Protein AF-A0A2N3FVK5-F1 (afdb_monomer_lite)

Foldseek 3Di:
DLQFADADDQDFDQLVVVLVVLVVVCVVVVQSVLVNVQSVLCVVLVVSQQKGWDDDQSKIWIDGPPDDHPRAWIKIKATCSHPPHDDHQKIKIWIRGSVRDIDMDIDGSVCSRVVVQVCCCVPVVDHRD

Radius of gyration: 13.54 Å; chains: 1; bounding box: 36×28×33 Å

Secondary structure (DSSP, 8-state):
----SB-S------HHHHHHHHHHHHHH-GGGHHHHHHHHHHHHTT-TTTEEEEEETTEEEEEESSP-SSSB-EEEEE-TTSSS---TTEEEEEEE-TTS-EEEEEEEGGGHHHHHHHHHHHHH-----

Structure (mmCIF, N/CA/C/O backbone):
data_AF-A0A2N3FVK5-F1
#
_entry.id   AF-A0A2N3FVK5-F1
#
loop_
_atom_site.group_PDB
_atom_site.id
_atom_site.type_symbol
_atom_site.label_atom_id
_atom_site.label_alt_id
_atom_site.label_comp_id
_atom_site.label_asym_id
_atom_site.label_entity_id
_atom_site.label_seq_id
_atom_site.pdbx_PDB_ins_code
_atom_site.Cartn_x
_atom_site.Cartn_y
_atom_site.Cartn_z
_atom_site.occupancy
_atom_site.B_iso_or_equiv
_atom_site.auth_seq_id
_atom_site.auth_comp_id
_atom_site.auth_asym_id
_atom_site.auth_atom_id
_atom_site.pdbx_PDB_model_num
ATOM 1 N N . MET A 1 1 ? -23.195 13.805 -4.945 1.00 44.06 1 MET A N 1
ATOM 2 C CA . MET A 1 1 ? -23.208 13.254 -3.574 1.00 44.06 1 MET A CA 1
ATOM 3 C C . MET A 1 1 ? -21.800 12.748 -3.326 1.00 44.06 1 MET A C 1
ATOM 5 O O . MET A 1 1 ? -21.370 11.864 -4.053 1.00 44.06 1 MET A O 1
ATOM 9 N N . ASN A 1 2 ? -21.028 13.418 -2.472 1.00 50.75 2 ASN A N 1
ATOM 10 C CA . ASN A 1 2 ? -19.630 13.056 -2.242 1.00 50.75 2 ASN A CA 1
ATOM 11 C C . ASN A 1 2 ? -19.644 11.861 -1.285 1.00 50.75 2 ASN A C 1
ATOM 13 O O . ASN A 1 2 ? -19.846 12.038 -0.087 1.00 50.75 2 ASN A O 1
ATOM 17 N N . LEU A 1 3 ? -19.590 10.645 -1.826 1.00 59.31 3 LEU A N 1
ATOM 18 C CA . LEU A 1 3 ? -19.533 9.442 -1.006 1.00 59.31 3 LEU A CA 1
ATOM 19 C C . LEU A 1 3 ? -18.096 9.349 -0.480 1.00 59.31 3 LEU A C 1
ATOM 21 O O . LEU A 1 3 ? -17.201 8.916 -1.199 1.00 59.31 3 LEU A O 1
ATOM 25 N N . GLY A 1 4 ? -17.860 9.882 0.721 1.00 83.31 4 GLY A N 1
ATOM 26 C CA . GLY A 1 4 ? -16.572 9.762 1.405 1.00 83.31 4 GLY A CA 1
ATOM 27 C C . GLY A 1 4 ? -16.206 8.293 1.626 1.00 83.31 4 GLY A C 1
ATOM 28 O O . GLY A 1 4 ? -17.088 7.448 1.772 1.00 83.31 4 GLY A O 1
ATOM 29 N N . GLY A 1 5 ? -14.909 7.992 1.663 1.00 87.50 5 GLY A N 1
ATOM 30 C CA . GLY A 1 5 ? -14.398 6.630 1.825 1.00 87.50 5 GLY A CA 1
ATOM 31 C C . GLY A 1 5 ? -14.551 5.746 0.581 1.00 87.50 5 GLY A C 1
ATOM 32 O O . GLY A 1 5 ? -15.172 6.106 -0.423 1.00 87.50 5 GLY A O 1
ATOM 33 N N . TRP A 1 6 ? -13.953 4.562 0.642 1.00 92.56 6 TRP A N 1
ATOM 34 C CA . TRP A 1 6 ? -14.029 3.550 -0.406 1.00 92.56 6 TRP A CA 1
ATOM 35 C C . TRP A 1 6 ? -15.347 2.786 -0.333 1.00 92.56 6 TRP A C 1
ATOM 37 O O . TRP A 1 6 ? -15.706 2.287 0.724 1.00 92.56 6 TRP A O 1
ATOM 47 N N . GLN A 1 7 ? -16.064 2.688 -1.453 1.00 92.62 7 GLN A N 1
ATOM 48 C CA . GLN A 1 7 ? -17.437 2.157 -1.485 1.00 92.62 7 GLN A CA 1
ATOM 49 C C . GLN A 1 7 ? -17.522 0.659 -1.794 1.00 92.62 7 GLN A C 1
ATOM 51 O O . GLN A 1 7 ? -18.607 0.085 -1.746 1.00 92.62 7 GLN A O 1
ATOM 56 N N . TYR A 1 8 ? -16.405 0.026 -2.149 1.00 91.50 8 TYR A N 1
ATOM 57 C CA . TYR A 1 8 ? -16.397 -1.365 -2.589 1.00 91.50 8 TYR A CA 1
ATOM 58 C C . TYR A 1 8 ? -15.829 -2.266 -1.494 1.00 91.50 8 TYR A C 1
ATOM 60 O O . TYR A 1 8 ? -14.865 -1.875 -0.835 1.00 91.50 8 TYR A O 1
ATOM 68 N N . PRO A 1 9 ? -16.370 -3.477 -1.297 1.00 92.19 9 PRO A N 1
ATOM 69 C CA . PRO A 1 9 ? -15.792 -4.426 -0.358 1.00 92.19 9 PRO A CA 1
ATOM 70 C C . PRO A 1 9 ? -14.316 -4.690 -0.673 1.00 92.19 9 PRO A C 1
ATOM 72 O O . PRO A 1 9 ? -13.943 -4.873 -1.835 1.00 92.19 9 PRO A O 1
ATOM 75 N N . ILE A 1 10 ? -13.480 -4.732 0.363 1.00 91.31 10 ILE A N 1
ATOM 76 C CA . ILE A 1 10 ? -12.099 -5.201 0.245 1.00 91.31 10 ILE A CA 1
ATOM 77 C C . ILE A 1 10 ? -12.074 -6.657 0.687 1.00 91.31 10 ILE A C 1
ATOM 79 O O . ILE A 1 10 ? -12.167 -6.969 1.871 1.00 91.31 10 ILE A O 1
ATOM 83 N N . VAL A 1 11 ? -11.943 -7.556 -0.285 1.00 86.25 11 VAL A N 1
ATOM 84 C CA . VAL A 1 11 ? -11.685 -8.970 -0.011 1.00 86.25 11 VAL A CA 1
ATOM 85 C C . VAL A 1 11 ? -10.199 -9.105 0.300 1.00 86.25 11 VAL A C 1
ATOM 87 O O . VAL A 1 11 ? -9.368 -8.801 -0.557 1.00 86.25 11 VAL A O 1
ATOM 90 N N . LYS A 1 12 ? -9.861 -9.526 1.528 1.00 81.44 12 LYS A N 1
ATOM 91 C CA . LYS A 1 12 ? -8.466 -9.771 1.922 1.00 81.44 12 LYS A CA 1
ATOM 92 C C . LYS A 1 12 ? -7.849 -10.782 0.950 1.00 81.44 12 LYS A C 1
ATOM 94 O O . LYS A 1 12 ? -8.375 -11.880 0.783 1.00 81.44 12 LYS A O 1
ATOM 99 N N . ARG A 1 13 ? -6.733 -10.396 0.334 1.00 91.00 13 ARG A N 1
ATOM 100 C CA . ARG A 1 13 ? -5.844 -11.283 -0.421 1.00 91.00 13 ARG A CA 1
ATOM 101 C C . ARG A 1 13 ? -4.579 -11.531 0.387 1.00 91.00 13 ARG A C 1
ATOM 103 O O . ARG A 1 13 ? -4.169 -10.667 1.164 1.00 91.00 13 AR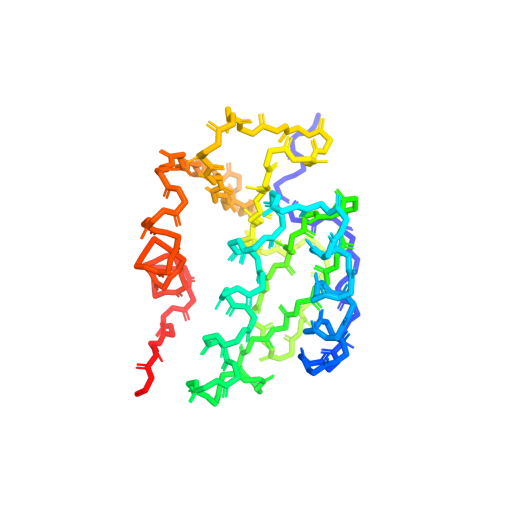G A O 1
ATOM 110 N N . GLU A 1 14 ? -3.956 -12.685 0.181 1.00 95.19 14 GLU A N 1
ATOM 111 C CA . GLU A 1 14 ? -2.628 -12.934 0.730 1.00 95.19 14 GLU A CA 1
ATOM 112 C C . GLU A 1 14 ? -1.616 -11.991 0.073 1.00 95.19 14 GLU A C 1
ATOM 114 O O . GLU A 1 14 ? -1.616 -11.779 -1.144 1.00 95.19 14 GLU A O 1
ATOM 119 N N . TRP A 1 15 ? -0.748 -11.394 0.889 1.00 97.31 15 TRP A N 1
ATOM 120 C CA . TRP A 1 15 ? 0.227 -10.412 0.412 1.00 97.31 15 TRP A CA 1
ATOM 121 C C . TRP A 1 15 ? 1.241 -11.022 -0.561 1.00 97.31 15 TRP A C 1
ATOM 123 O O . TRP A 1 15 ? 1.720 -10.330 -1.455 1.00 97.31 15 TRP A O 1
ATOM 133 N N . THR A 1 16 ? 1.540 -12.316 -0.427 1.00 97.38 16 THR A N 1
ATOM 134 C CA . THR A 1 16 ? 2.402 -13.055 -1.360 1.00 97.38 16 THR A CA 1
ATOM 135 C C . THR A 1 16 ? 1.771 -13.189 -2.741 1.00 97.38 16 THR A C 1
ATOM 137 O O . THR A 1 16 ? 2.460 -12.991 -3.734 1.00 97.38 16 THR A O 1
ATOM 140 N N . ASP A 1 17 ? 0.458 -13.412 -2.820 1.00 96.94 17 ASP A N 1
ATOM 141 C CA . ASP A 1 17 ? -0.243 -13.510 -4.106 1.00 96.94 17 ASP A CA 1
ATOM 142 C C . ASP A 1 17 ? -0.241 -12.159 -4.832 1.00 96.94 17 ASP A C 1
ATOM 144 O O . ASP A 1 17 ? -0.059 -12.091 -6.047 1.00 96.94 17 ASP A O 1
ATOM 148 N N . LEU A 1 18 ? -0.422 -11.066 -4.079 1.00 96.12 18 LEU A N 1
ATOM 149 C CA . LEU A 1 18 ? -0.277 -9.708 -4.609 1.00 96.12 18 LEU A CA 1
ATOM 150 C C . LEU A 1 18 ? 1.153 -9.453 -5.092 1.00 96.12 18 LEU A C 1
ATOM 152 O O . LEU A 1 18 ? 1.347 -8.856 -6.149 1.00 96.12 18 LEU A O 1
ATOM 156 N N . LEU A 1 19 ? 2.155 -9.903 -4.333 1.00 97.88 19 LEU A N 1
ATOM 157 C CA . LEU A 1 19 ? 3.555 -9.727 -4.700 1.00 97.88 19 LEU A CA 1
ATOM 158 C C . LEU A 1 19 ? 3.879 -10.414 -6.026 1.00 97.88 19 LEU A C 1
ATOM 160 O O . LEU A 1 19 ? 4.497 -9.795 -6.890 1.00 97.88 19 LEU A O 1
ATOM 164 N N . ASP A 1 20 ? 3.447 -11.661 -6.190 1.00 97.50 20 ASP A N 1
ATOM 165 C CA . ASP A 1 20 ? 3.702 -12.441 -7.400 1.00 97.50 20 ASP A CA 1
ATOM 166 C C . ASP A 1 20 ? 3.011 -11.819 -8.623 1.00 97.50 20 ASP A C 1
ATOM 168 O O . ASP A 1 20 ? 3.640 -11.656 -9.673 1.00 97.50 20 ASP A O 1
ATOM 172 N N . GLU A 1 21 ? 1.756 -11.376 -8.475 1.00 95.44 21 GLU A N 1
ATOM 173 C CA . GLU A 1 21 ? 1.012 -10.670 -9.527 1.00 95.44 21 GLU A CA 1
ATOM 174 C C . GLU A 1 21 ? 1.730 -9.386 -9.970 1.00 95.44 21 GLU A C 1
ATOM 176 O O . GLU A 1 21 ? 1.985 -9.189 -11.162 1.00 95.44 21 GLU A O 1
ATOM 181 N N . TYR A 1 22 ? 2.100 -8.517 -9.022 1.00 96.69 22 TYR A N 1
ATOM 182 C CA . TYR A 1 22 ? 2.746 -7.246 -9.351 1.00 96.69 22 TYR A CA 1
ATOM 183 C C . TYR A 1 22 ? 4.174 -7.419 -9.859 1.00 96.69 22 TYR A C 1
ATOM 185 O O . TYR A 1 22 ? 4.586 -6.656 -10.733 1.00 96.69 22 TYR A O 1
ATOM 193 N N . ARG A 1 23 ? 4.932 -8.404 -9.361 1.00 97.38 23 ARG A N 1
ATOM 194 C CA . ARG A 1 23 ? 6.267 -8.712 -9.892 1.00 97.38 23 ARG A CA 1
ATOM 195 C C . ARG A 1 23 ? 6.183 -9.166 -11.341 1.00 97.38 23 ARG A C 1
ATOM 197 O O . ARG A 1 23 ? 6.883 -8.602 -12.175 1.00 97.38 23 ARG A O 1
ATOM 204 N N . SER A 1 24 ? 5.288 -10.108 -11.645 1.00 96.50 24 SER A N 1
ATOM 205 C CA . SER A 1 24 ? 5.085 -10.581 -13.017 1.00 96.50 24 SER A CA 1
ATOM 206 C C . SER A 1 24 ? 4.648 -9.444 -13.947 1.00 96.50 24 SER A C 1
ATOM 208 O O . SER A 1 24 ? 5.186 -9.282 -15.041 1.00 96.50 24 SER A O 1
ATOM 210 N N . ALA A 1 25 ? 3.727 -8.586 -13.500 1.00 95.12 25 ALA A N 1
ATOM 211 C CA . ALA A 1 25 ? 3.308 -7.428 -14.283 1.00 95.12 25 ALA A CA 1
ATOM 212 C C . ALA A 1 25 ? 4.445 -6.405 -14.484 1.00 95.12 25 ALA A C 1
ATOM 214 O O . ALA A 1 25 ? 4.577 -5.832 -15.570 1.00 95.12 25 ALA A O 1
ATOM 215 N N . ALA A 1 26 ? 5.292 -6.192 -13.471 1.00 95.94 26 ALA A N 1
ATOM 216 C CA . ALA A 1 26 ? 6.399 -5.240 -13.520 1.00 95.94 26 ALA A CA 1
ATOM 217 C C . ALA A 1 26 ? 7.495 -5.612 -14.534 1.00 95.94 26 ALA A C 1
ATOM 219 O O . ALA A 1 26 ? 8.196 -4.714 -15.001 1.00 95.94 26 ALA A O 1
ATOM 220 N N . GLU A 1 27 ? 7.603 -6.884 -14.938 1.00 95.81 27 GLU A N 1
ATOM 221 C CA . GLU A 1 27 ? 8.506 -7.317 -16.018 1.00 95.81 27 GLU A CA 1
ATOM 222 C C . GLU A 1 27 ? 8.204 -6.601 -17.342 1.00 95.81 27 GLU A C 1
ATOM 224 O O . GLU A 1 27 ? 9.116 -6.264 -18.096 1.00 95.81 27 GLU A O 1
ATOM 229 N N . ASN A 1 28 ? 6.924 -6.322 -17.603 1.00 94.56 28 ASN A N 1
ATOM 230 C CA . ASN A 1 28 ? 6.464 -5.640 -18.815 1.00 94.56 28 ASN A CA 1
ATOM 231 C C . ASN A 1 28 ? 6.068 -4.179 -18.558 1.00 94.56 28 ASN A C 1
ATOM 233 O O . ASN A 1 28 ? 6.032 -3.370 -19.485 1.00 94.56 28 ASN A O 1
ATOM 237 N N . LEU A 1 29 ? 5.776 -3.828 -17.303 1.00 94.25 29 LEU A N 1
ATOM 238 C CA . LEU A 1 29 ? 5.356 -2.496 -16.877 1.00 94.25 29 LEU A CA 1
ATOM 239 C C . LEU A 1 29 ? 6.233 -2.005 -15.714 1.00 94.25 29 LEU A C 1
ATOM 241 O O . LEU A 1 29 ? 5.782 -1.998 -14.566 1.00 94.25 29 LEU A O 1
ATOM 245 N N . PRO A 1 30 ? 7.458 -1.507 -15.980 1.00 94.75 30 PRO A N 1
ATOM 246 C CA . PRO A 1 30 ? 8.382 -1.062 -14.930 1.00 94.75 30 PRO A CA 1
ATOM 247 C C . PRO A 1 30 ? 7.809 0.013 -13.993 1.00 94.75 30 PRO A C 1
ATOM 249 O O . PRO A 1 30 ? 8.250 0.156 -12.855 1.00 94.75 30 PRO A O 1
ATOM 252 N N . ALA A 1 31 ? 6.787 0.746 -14.444 1.00 93.88 31 ALA A N 1
ATOM 253 C CA . ALA A 1 31 ? 6.029 1.700 -13.637 1.00 93.88 31 ALA A CA 1
ATOM 254 C C . ALA A 1 31 ? 5.379 1.088 -12.381 1.00 93.88 31 ALA A C 1
ATOM 256 O O . ALA A 1 31 ? 5.057 1.828 -11.455 1.00 93.88 31 ALA A O 1
ATOM 257 N N . LEU A 1 32 ? 5.194 -0.235 -12.329 1.00 96.19 32 LEU A N 1
ATOM 258 C CA . LEU A 1 32 ? 4.637 -0.952 -11.179 1.00 96.19 32 LEU A CA 1
ATOM 259 C C . LEU A 1 32 ? 5.667 -1.253 -10.082 1.00 96.19 32 LEU A C 1
ATOM 261 O O . LEU A 1 32 ? 5.273 -1.600 -8.969 1.00 96.19 32 LEU A O 1
ATOM 265 N N . ALA A 1 33 ? 6.966 -1.075 -10.345 1.00 96.56 33 ALA A N 1
ATOM 266 C CA . ALA A 1 33 ? 8.028 -1.337 -9.371 1.00 96.56 33 ALA A CA 1
ATOM 267 C C . ALA A 1 33 ? 7.816 -0.669 -7.989 1.00 96.56 33 ALA A C 1
ATOM 269 O O . ALA A 1 33 ? 8.055 -1.331 -6.982 1.00 96.56 33 ALA A O 1
ATOM 270 N N . PRO A 1 34 ? 7.302 0.575 -7.874 1.00 97.25 34 PRO A N 1
ATOM 271 C CA . PRO A 1 34 ? 7.032 1.183 -6.568 1.00 97.25 34 PRO A CA 1
ATOM 272 C C . PRO A 1 34 ? 5.969 0.431 -5.751 1.00 97.25 34 PRO A C 1
ATOM 274 O O . PRO A 1 34 ? 6.063 0.374 -4.527 1.00 97.25 34 PRO A O 1
ATOM 277 N N . LEU A 1 35 ? 4.965 -0.156 -6.415 1.00 97.56 35 LEU A N 1
ATOM 278 C CA . LEU A 1 35 ? 3.925 -0.954 -5.758 1.00 97.56 35 LEU A CA 1
ATOM 279 C C . LEU A 1 35 ? 4.483 -2.300 -5.291 1.00 97.56 35 LEU A C 1
ATOM 281 O O . LEU A 1 35 ? 4.195 -2.713 -4.171 1.00 97.56 35 LEU A O 1
ATOM 285 N N . VAL A 1 36 ? 5.351 -2.923 -6.099 1.00 98.19 36 VAL A N 1
ATOM 286 C CA . VAL A 1 36 ? 6.123 -4.108 -5.688 1.00 98.19 36 VAL A CA 1
ATOM 287 C C . VAL A 1 36 ? 6.915 -3.802 -4.418 1.00 98.19 36 VAL A C 1
ATOM 289 O O . VAL A 1 36 ? 6.789 -4.534 -3.440 1.00 98.19 36 VAL A O 1
ATOM 292 N N . SER A 1 37 ? 7.653 -2.686 -4.379 1.00 98.31 37 SER A N 1
ATOM 293 C CA . SER A 1 37 ? 8.431 -2.299 -3.195 1.00 98.31 37 SER A CA 1
ATOM 294 C C . SER A 1 37 ? 7.563 -2.119 -1.945 1.00 98.31 37 SER A C 1
ATOM 296 O O . SER A 1 37 ? 7.974 -2.520 -0.858 1.00 98.31 37 SER A O 1
ATOM 298 N N . ILE A 1 38 ? 6.360 -1.546 -2.072 1.00 98.38 38 ILE A N 1
ATOM 299 C CA . ILE A 1 38 ? 5.421 -1.426 -0.943 1.00 98.38 38 ILE A CA 1
ATOM 300 C C . ILE A 1 38 ? 5.003 -2.807 -0.432 1.00 98.38 38 ILE A C 1
ATOM 302 O O . ILE A 1 38 ? 5.074 -3.053 0.771 1.00 98.38 38 ILE A O 1
ATOM 306 N N . ILE A 1 39 ? 4.593 -3.706 -1.329 1.00 98.38 39 ILE A N 1
ATOM 307 C CA . ILE A 1 39 ? 4.141 -5.056 -0.968 1.00 98.38 39 ILE A CA 1
ATOM 308 C C . ILE A 1 39 ? 5.273 -5.834 -0.283 1.00 98.38 39 ILE A C 1
ATOM 310 O O . ILE A 1 39 ? 5.068 -6.423 0.779 1.00 98.38 39 ILE A O 1
ATOM 314 N N . GLU A 1 40 ? 6.486 -5.781 -0.841 1.00 98.56 40 GLU A N 1
ATOM 315 C CA . GLU A 1 40 ? 7.680 -6.374 -0.230 1.00 98.56 40 GLU A CA 1
ATOM 316 C C . GLU A 1 40 ? 7.935 -5.806 1.163 1.00 98.56 40 GLU A C 1
ATOM 318 O O . GLU A 1 40 ? 8.192 -6.562 2.096 1.00 98.56 40 GLU A O 1
ATOM 323 N N . SER A 1 41 ? 7.824 -4.487 1.323 1.00 98.38 41 SER A N 1
ATOM 324 C CA . SER A 1 41 ? 8.042 -3.830 2.606 1.00 98.38 41 SER A CA 1
ATOM 325 C C . SER A 1 41 ? 7.010 -4.261 3.650 1.00 98.38 41 SER A C 1
ATOM 327 O O . SER A 1 41 ? 7.386 -4.524 4.789 1.00 98.38 41 SER A O 1
ATOM 329 N N . VAL A 1 42 ? 5.732 -4.400 3.284 1.00 98.19 42 VAL A N 1
ATOM 330 C CA . VAL A 1 42 ? 4.690 -4.915 4.191 1.00 98.19 42 VAL A CA 1
ATOM 331 C C . VAL A 1 42 ? 5.030 -6.325 4.677 1.00 98.19 42 VAL A C 1
ATOM 333 O O . VAL A 1 42 ? 4.950 -6.589 5.877 1.00 98.19 42 VAL A O 1
ATOM 336 N N . ILE A 1 43 ? 5.466 -7.205 3.770 1.00 98.12 43 ILE A N 1
ATOM 337 C CA . ILE A 1 43 ? 5.860 -8.583 4.099 1.00 98.12 43 ILE A CA 1
ATOM 338 C C . ILE A 1 43 ? 7.108 -8.607 4.990 1.00 98.12 43 ILE A C 1
ATOM 340 O O . ILE A 1 43 ? 7.127 -9.300 6.006 1.00 98.12 43 ILE A O 1
ATOM 344 N N . GLN A 1 44 ? 8.141 -7.839 4.635 1.00 98.00 44 GLN A N 1
ATOM 345 C CA . GLN A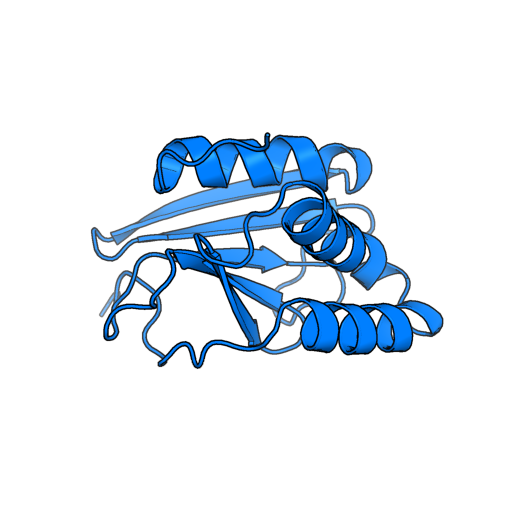 1 44 ? 9.395 -7.751 5.392 1.00 98.00 44 GLN A CA 1
ATOM 346 C C . GLN A 1 44 ? 9.172 -7.259 6.827 1.00 98.00 44 GLN A C 1
ATOM 348 O O . GLN A 1 44 ? 9.841 -7.730 7.742 1.00 98.00 44 GLN A O 1
ATOM 353 N N . ASN A 1 45 ? 8.209 -6.354 7.025 1.00 97.81 45 ASN A N 1
ATOM 354 C CA . ASN A 1 45 ? 7.866 -5.780 8.328 1.00 97.81 45 ASN A CA 1
ATOM 355 C C . ASN A 1 45 ? 6.807 -6.580 9.105 1.00 97.81 45 ASN A C 1
ATOM 357 O O . ASN A 1 45 ? 6.362 -6.117 10.153 1.00 97.81 45 ASN A O 1
ATOM 361 N N . GLN A 1 46 ? 6.404 -7.758 8.614 1.00 96.81 46 GLN A N 1
ATOM 362 C CA . GLN A 1 46 ? 5.419 -8.638 9.260 1.00 96.81 46 GLN A CA 1
ATOM 363 C C . GLN A 1 46 ? 4.040 -7.977 9.477 1.00 96.81 46 GLN A C 1
ATOM 365 O O . GLN A 1 46 ? 3.351 -8.225 10.467 1.00 96.81 46 GLN A O 1
ATOM 370 N N . MET A 1 47 ? 3.620 -7.114 8.547 1.00 96.81 47 MET A N 1
ATOM 371 C CA . MET A 1 47 ? 2.383 -6.328 8.654 1.00 96.81 47 MET A CA 1
ATOM 372 C C . MET A 1 47 ? 1.151 -7.002 8.022 1.00 96.81 47 MET A C 1
ATOM 374 O O . MET A 1 47 ? 0.074 -6.405 7.993 1.00 96.81 47 MET A O 1
ATOM 378 N N . GLN A 1 48 ? 1.275 -8.244 7.545 1.00 95.38 48 GLN A N 1
ATOM 379 C CA . GLN A 1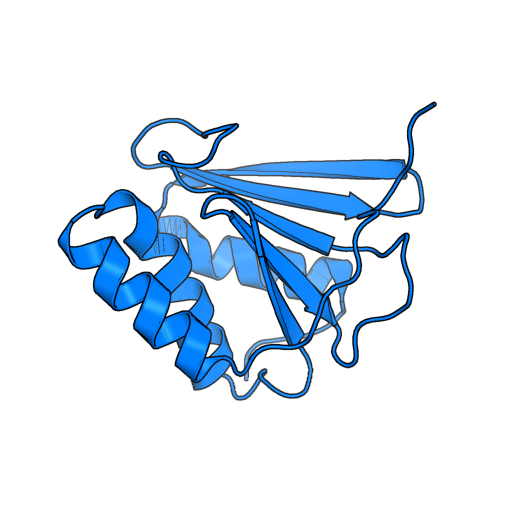 48 ? 0.236 -8.975 6.802 1.00 95.38 48 GLN A CA 1
ATOM 380 C C . GLN A 1 48 ? -1.067 -9.193 7.590 1.00 95.38 48 GLN A C 1
ATOM 382 O O . GLN A 1 48 ? -2.142 -9.292 6.994 1.00 95.38 48 GLN A O 1
ATOM 387 N N . ASP A 1 49 ? -0.981 -9.260 8.919 1.00 95.38 49 ASP A N 1
ATOM 388 C CA . ASP A 1 49 ? -2.140 -9.448 9.800 1.00 95.38 49 ASP A CA 1
ATOM 389 C C . ASP A 1 49 ? -2.755 -8.134 10.288 1.00 95.38 49 ASP A C 1
ATOM 391 O O . ASP A 1 49 ? -3.860 -8.135 10.823 1.00 95.38 49 ASP A O 1
ATOM 395 N N . GLN A 1 50 ? -2.064 -7.012 10.080 1.00 97.06 50 GLN A N 1
ATOM 396 C CA . GLN A 1 50 ? -2.511 -5.678 10.490 1.00 97.06 50 GLN A CA 1
ATOM 397 C C . GLN A 1 50 ? -3.010 -4.843 9.306 1.00 97.06 50 GLN A C 1
ATOM 399 O O . GLN A 1 50 ? -3.789 -3.908 9.493 1.00 97.06 50 GLN A O 1
ATOM 404 N N . LEU A 1 51 ? -2.596 -5.187 8.084 1.00 97.12 51 LEU A N 1
ATOM 405 C CA . LEU A 1 51 ? -3.002 -4.532 6.846 1.00 97.12 51 LEU A CA 1
ATOM 406 C C . LEU A 1 51 ? -3.656 -5.526 5.888 1.00 97.12 51 LEU A C 1
ATOM 408 O O . LEU A 1 51 ? -3.223 -6.668 5.738 1.00 97.12 51 LEU A O 1
ATOM 412 N N . ALA A 1 52 ? -4.671 -5.052 5.180 1.00 97.19 52 ALA A N 1
ATOM 413 C CA . ALA A 1 52 ? -5.305 -5.756 4.078 1.00 97.19 52 ALA A CA 1
ATOM 414 C C . ALA A 1 52 ? -5.216 -4.904 2.813 1.00 97.19 52 ALA A C 1
ATOM 416 O O . ALA A 1 52 ? -5.275 -3.674 2.879 1.00 97.19 52 ALA A O 1
ATOM 417 N N . ALA A 1 53 ? -5.098 -5.561 1.663 1.00 95.94 53 ALA A N 1
ATOM 418 C CA . ALA A 1 53 ? -5.025 -4.880 0.384 1.00 95.94 53 ALA A CA 1
ATOM 419 C C . ALA A 1 53 ? -5.834 -5.585 -0.705 1.00 95.94 53 ALA A C 1
ATOM 421 O O . ALA A 1 53 ? -6.049 -6.797 -0.672 1.00 95.94 53 ALA A O 1
ATOM 422 N N . THR A 1 54 ? -6.256 -4.792 -1.684 1.00 93.25 54 THR A N 1
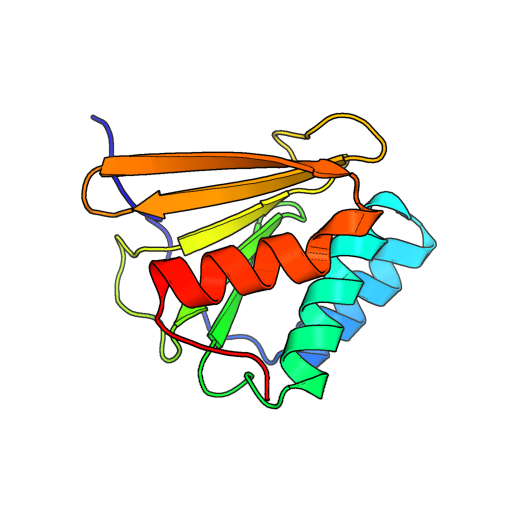ATOM 423 C CA . THR A 1 54 ? -6.829 -5.240 -2.954 1.00 93.25 54 THR A CA 1
ATOM 424 C C . THR A 1 54 ? -6.259 -4.407 -4.101 1.00 93.25 54 THR A C 1
ATOM 426 O O . THR A 1 54 ? -5.550 -3.421 -3.879 1.00 93.25 54 THR A O 1
ATOM 429 N N . THR A 1 55 ? -6.567 -4.801 -5.333 1.00 91.25 55 THR A N 1
ATOM 430 C CA . THR A 1 55 ? -6.131 -4.115 -6.548 1.00 91.25 55 THR A CA 1
ATOM 431 C C . THR A 1 55 ? -7.319 -3.525 -7.297 1.00 91.25 55 THR A C 1
ATOM 433 O O . THR A 1 55 ? -8.416 -4.083 -7.312 1.00 91.25 55 THR A O 1
ATOM 436 N N . SER A 1 56 ? -7.117 -2.369 -7.927 1.00 88.69 56 SER A N 1
ATOM 437 C CA . SER A 1 56 ? -8.116 -1.740 -8.797 1.00 88.69 56 SER A CA 1
ATOM 438 C C . SER A 1 56 ? -7.418 -1.074 -9.973 1.00 88.69 56 SER A C 1
ATOM 440 O O . SER A 1 56 ? -6.841 -0.005 -9.813 1.00 88.69 56 SER A O 1
ATOM 442 N N . MET A 1 57 ? -7.483 -1.677 -11.165 1.00 86.06 57 MET A N 1
ATOM 443 C CA . MET A 1 57 ? -6.822 -1.145 -12.371 1.00 86.06 57 MET A CA 1
ATOM 444 C C . MET A 1 57 ? -5.351 -0.757 -12.112 1.00 86.06 57 MET A C 1
ATOM 446 O O . MET A 1 57 ? -4.936 0.365 -12.396 1.00 86.06 57 MET A O 1
ATOM 450 N N . TRP A 1 58 ? -4.594 -1.691 -11.528 1.00 89.06 58 TRP A N 1
ATOM 451 C CA . TRP A 1 58 ? -3.204 -1.550 -11.068 1.00 89.06 58 TRP A CA 1
ATOM 452 C C . TRP A 1 58 ? -2.954 -0.654 -9.852 1.00 89.06 58 TRP A C 1
ATOM 454 O O . TRP A 1 58 ? -1.843 -0.686 -9.328 1.00 89.06 58 TRP A O 1
ATOM 464 N N . ASP A 1 59 ? -3.949 0.064 -9.334 1.00 93.88 59 ASP A N 1
ATOM 465 C CA . ASP A 1 59 ? -3.817 0.741 -8.041 1.00 93.88 59 ASP A CA 1
ATOM 466 C C . ASP A 1 59 ? -3.787 -0.270 -6.898 1.00 93.88 59 ASP A C 1
ATOM 468 O O . ASP A 1 59 ? -4.545 -1.243 -6.909 1.00 93.88 59 ASP A O 1
ATOM 472 N N . LEU A 1 60 ? -2.963 0.005 -5.889 1.00 95.75 60 LEU A N 1
ATOM 473 C CA . LEU A 1 60 ? -2.961 -0.741 -4.637 1.00 95.75 60 LEU A CA 1
ATOM 474 C C . LEU A 1 60 ? -3.853 -0.011 -3.629 1.00 95.75 60 LEU A C 1
ATOM 476 O O . LEU A 1 60 ? -3.574 1.131 -3.263 1.00 95.75 60 LEU A O 1
ATOM 480 N N . VAL A 1 61 ? -4.933 -0.657 -3.195 1.00 95.69 61 VAL A N 1
ATOM 481 C CA . VAL A 1 61 ? -5.894 -0.112 -2.225 1.00 95.69 61 VAL A CA 1
ATOM 482 C C . VAL A 1 61 ? -5.697 -0.830 -0.900 1.00 95.69 61 VAL A C 1
ATOM 484 O O . VAL A 1 61 ? -5.776 -2.054 -0.853 1.00 95.69 61 VAL A O 1
ATOM 487 N N . ILE A 1 62 ? -5.435 -0.079 0.166 1.00 96.88 62 ILE A N 1
ATOM 488 C CA . ILE A 1 62 ? -4.951 -0.598 1.448 1.00 96.88 62 ILE A CA 1
ATOM 489 C C . ILE A 1 62 ? -5.836 -0.082 2.580 1.00 96.88 62 ILE A C 1
ATOM 491 O O . ILE A 1 62 ? -6.228 1.083 2.588 1.00 96.88 62 ILE A O 1
ATOM 495 N N . THR A 1 63 ? -6.122 -0.947 3.549 1.00 97.25 63 THR A N 1
ATOM 496 C CA . THR A 1 63 ? -6.818 -0.619 4.799 1.00 97.25 63 THR A CA 1
ATOM 497 C C . THR A 1 63 ? -6.295 -1.485 5.951 1.00 97.25 63 THR A C 1
ATOM 499 O O . THR A 1 63 ? -5.407 -2.319 5.750 1.00 97.25 63 THR A O 1
ATOM 502 N N . THR A 1 64 ? -6.812 -1.304 7.165 1.00 96.88 64 THR A N 1
ATOM 503 C CA . THR A 1 64 ? -6.481 -2.174 8.305 1.00 96.88 64 THR A CA 1
ATOM 504 C C . THR A 1 64 ? -7.108 -3.558 8.152 1.00 96.88 64 THR A C 1
ATOM 506 O O . THR A 1 64 ? -8.191 -3.702 7.589 1.00 96.88 64 THR A O 1
ATOM 509 N N . ALA A 1 65 ? -6.448 -4.587 8.680 1.00 95.56 65 ALA A N 1
ATOM 510 C CA . ALA A 1 65 ? -6.988 -5.939 8.747 1.00 95.56 65 ALA A CA 1
ATOM 511 C C . ALA A 1 65 ? -7.616 -6.225 10.131 1.00 95.56 65 ALA A C 1
ATOM 513 O O . ALA A 1 65 ? -7.045 -5.828 11.148 1.00 95.56 65 ALA A O 1
ATOM 514 N N . PRO A 1 66 ? -8.755 -6.943 10.190 1.00 94.75 66 PRO A N 1
ATOM 515 C CA . PRO A 1 66 ? -9.606 -7.310 9.054 1.00 94.75 66 PRO A CA 1
ATOM 516 C C . PRO A 1 66 ? -10.294 -6.074 8.426 1.00 94.75 66 PRO A C 1
ATOM 518 O O . PRO A 1 66 ? -10.593 -5.126 9.155 1.00 94.75 66 PRO A O 1
ATOM 521 N N . PRO A 1 67 ? -10.569 -6.068 7.102 1.00 94.75 67 PRO A N 1
ATOM 522 C CA . PRO A 1 67 ? -11.331 -4.989 6.474 1.00 94.75 67 PRO A CA 1
ATOM 523 C C . PRO A 1 67 ? -12.730 -4.849 7.085 1.00 94.75 67 PRO A C 1
ATOM 525 O O . PRO A 1 67 ? -13.408 -5.849 7.321 1.00 94.75 67 PRO A O 1
ATOM 528 N N . GLY A 1 68 ? -13.167 -3.608 7.307 1.00 92.06 68 GLY A N 1
ATOM 529 C CA . GLY A 1 68 ? -14.551 -3.300 7.674 1.00 92.06 68 GLY A CA 1
ATOM 530 C C . GLY A 1 68 ? -15.508 -3.303 6.475 1.00 92.06 68 GLY A C 1
ATOM 531 O O . GLY A 1 68 ? -15.097 -3.470 5.325 1.00 92.06 68 GLY A O 1
ATOM 532 N N . GLU A 1 69 ? -16.791 -3.068 6.749 1.00 92.38 69 GLU A N 1
ATOM 533 C CA . GLU A 1 69 ? -17.816 -2.859 5.718 1.00 92.38 69 GLU A CA 1
ATOM 534 C C . GLU A 1 69 ? -17.663 -1.478 5.051 1.00 92.38 69 GLU A C 1
ATOM 536 O O . GLU A 1 69 ? -17.337 -0.503 5.736 1.00 92.38 69 GLU A O 1
ATOM 541 N N . PRO A 1 70 ? -17.923 -1.345 3.737 1.00 92.94 70 PRO A N 1
ATOM 542 C CA . PRO A 1 70 ? -17.977 -0.043 3.084 1.00 92.94 70 PRO A CA 1
ATOM 543 C C . PRO A 1 70 ? -19.100 0.866 3.632 1.00 92.94 70 PRO A C 1
ATOM 545 O O . PRO A 1 70 ? -20.174 0.374 3.982 1.00 92.94 70 PRO A O 1
ATOM 548 N N . PRO A 1 71 ? -18.918 2.200 3.630 1.00 93.19 71 PRO A N 1
ATOM 549 C CA . PRO A 1 71 ? -17.716 2.897 3.197 1.00 93.19 71 PRO A CA 1
ATOM 550 C C . PRO A 1 71 ? -16.596 2.807 4.239 1.00 93.19 71 PRO A C 1
ATOM 552 O O . PRO A 1 71 ? -16.846 2.982 5.428 1.00 93.19 71 PRO A O 1
ATOM 555 N N . LEU A 1 72 ? -15.358 2.584 3.791 1.00 93.38 72 LEU A N 1
ATOM 556 C CA . LEU A 1 72 ? -14.199 2.452 4.679 1.00 93.38 72 LEU A CA 1
ATOM 557 C C . LEU A 1 72 ? -13.052 3.390 4.307 1.00 93.38 72 LEU A C 1
ATOM 559 O O . LEU A 1 72 ? -12.893 3.790 3.151 1.00 93.38 72 LEU A O 1
ATOM 563 N N . ASP A 1 73 ? -12.245 3.725 5.310 1.00 95.00 73 ASP A N 1
ATOM 564 C CA . ASP A 1 73 ? -11.044 4.531 5.138 1.00 95.00 73 ASP A CA 1
ATOM 565 C C . ASP A 1 73 ? -9.961 3.704 4.441 1.00 95.00 73 ASP A C 1
ATOM 567 O O . ASP A 1 73 ? -9.526 2.662 4.947 1.00 95.00 73 ASP A O 1
ATOM 571 N N . VAL A 1 74 ? -9.491 4.187 3.291 1.00 96.25 74 VAL A N 1
ATOM 572 C CA . VAL A 1 74 ? -8.435 3.520 2.520 1.00 96.25 74 VAL A CA 1
ATOM 573 C C . VAL A 1 74 ? -7.307 4.470 2.165 1.00 96.25 74 VAL A C 1
ATOM 575 O O . VAL A 1 74 ? -7.508 5.674 1.968 1.00 96.25 74 VAL A O 1
ATOM 578 N N . ILE A 1 75 ? -6.128 3.884 2.011 1.00 96.94 75 ILE A N 1
ATOM 579 C CA . ILE A 1 75 ? -4.999 4.474 1.310 1.00 96.94 75 ILE A CA 1
ATOM 580 C C . ILE A 1 75 ? -4.946 3.858 -0.088 1.00 96.94 75 ILE A C 1
ATOM 582 O O . ILE A 1 75 ? -4.903 2.640 -0.232 1.00 96.94 75 ILE A O 1
ATOM 586 N N . VAL A 1 76 ? -4.936 4.693 -1.123 1.00 96.19 76 VAL A N 1
ATOM 587 C CA . VAL A 1 76 ? -4.774 4.273 -2.519 1.00 96.19 76 VAL A CA 1
ATOM 588 C C . VAL A 1 76 ? -3.406 4.719 -3.007 1.00 96.19 76 VAL A C 1
ATOM 590 O O . VAL A 1 76 ? -3.095 5.909 -2.977 1.00 96.19 76 VAL A O 1
ATOM 593 N N . VAL A 1 77 ? -2.600 3.777 -3.489 1.00 97.19 77 VAL A N 1
ATOM 594 C CA . VAL A 1 77 ? -1.305 4.059 -4.107 1.00 97.19 77 VAL A CA 1
ATOM 595 C C . VAL A 1 77 ? -1.412 3.868 -5.612 1.00 97.19 77 VAL A C 1
ATOM 597 O O . VAL A 1 77 ? -1.770 2.793 -6.093 1.00 97.19 77 VAL A O 1
ATOM 600 N N . ARG A 1 78 ? -1.074 4.926 -6.350 1.00 96.38 78 ARG A N 1
ATOM 601 C CA . ARG A 1 78 ? -1.157 4.985 -7.809 1.00 96.38 78 ARG A CA 1
ATOM 602 C C . ARG A 1 78 ? 0.212 5.090 -8.448 1.00 96.38 78 ARG A C 1
ATOM 604 O O . ARG A 1 78 ? 1.041 5.902 -8.030 1.00 96.38 78 ARG A O 1
ATOM 611 N N . SER A 1 79 ? 0.394 4.327 -9.516 1.00 92.31 79 SER A N 1
ATOM 612 C CA . SER A 1 79 ? 1.564 4.376 -10.390 1.00 92.31 79 SER A CA 1
ATOM 613 C C . SER A 1 79 ? 1.244 5.137 -11.676 1.00 92.31 79 SER A C 1
ATOM 615 O O . SER A 1 79 ? 0.087 5.433 -11.971 1.00 92.31 79 SER A O 1
ATOM 617 N N . SER A 1 80 ? 2.252 5.426 -12.498 1.00 91.19 80 SER A N 1
ATOM 618 C CA . SER A 1 80 ? 2.045 6.130 -13.770 1.00 91.19 80 SER A CA 1
ATOM 619 C C . SER A 1 80 ? 1.266 5.327 -14.827 1.00 91.19 80 SER A C 1
ATOM 621 O O . SER A 1 80 ? 0.993 5.865 -15.896 1.00 91.19 80 SER A O 1
ATOM 623 N N . VAL A 1 81 ? 0.912 4.062 -14.558 1.00 89.88 81 VAL A N 1
ATOM 624 C CA . VAL A 1 81 ? 0.034 3.234 -15.415 1.00 89.88 81 VAL A CA 1
ATOM 625 C C . VAL A 1 81 ? -1.386 3.085 -14.856 1.00 89.88 81 VAL A C 1
ATOM 627 O O . VAL A 1 81 ? -2.214 2.391 -15.443 1.00 89.88 81 VAL A O 1
ATOM 630 N N . SER A 1 82 ? -1.685 3.746 -13.739 1.00 88.50 82 SER A N 1
ATOM 631 C CA . SER A 1 82 ? -3.027 3.820 -13.164 1.00 88.50 82 SER A CA 1
ATOM 632 C C . SER A 1 82 ? -4.002 4.571 -14.077 1.00 88.50 82 SER A C 1
ATOM 634 O O . SER A 1 82 ? -3.605 5.454 -14.835 1.00 88.50 82 SER A O 1
ATOM 636 N N . MET A 1 83 ? -5.307 4.303 -13.947 1.00 86.75 83 MET A N 1
ATOM 637 C CA . MET A 1 83 ? -6.350 5.000 -14.726 1.00 86.75 83 MET A CA 1
ATOM 638 C C . MET A 1 83 ? -6.352 6.524 -14.499 1.00 86.75 83 MET A C 1
ATOM 640 O O . MET A 1 83 ? -6.634 7.295 -15.413 1.00 86.75 83 MET A O 1
ATOM 644 N N . ASN A 1 84 ? -6.023 6.961 -13.281 1.00 86.88 84 ASN A N 1
ATOM 645 C CA . ASN A 1 84 ? -5.721 8.352 -12.956 1.00 86.88 84 ASN A CA 1
ATOM 646 C C . ASN A 1 84 ? -4.239 8.416 -12.548 1.00 86.88 84 ASN A C 1
ATOM 648 O O . ASN A 1 84 ? -3.932 8.229 -11.365 1.00 86.88 84 ASN A O 1
ATOM 652 N N . PRO A 1 85 ? -3.307 8.592 -13.497 1.00 90.56 85 PRO A N 1
ATOM 653 C CA . PRO A 1 85 ? -1.885 8.443 -13.217 1.00 90.56 85 PRO A CA 1
ATOM 654 C C . PRO A 1 85 ? -1.260 9.749 -12.684 1.00 90.56 85 PRO A C 1
ATOM 656 O O . PRO A 1 85 ? -1.650 10.840 -13.110 1.00 90.56 85 PRO A O 1
ATOM 659 N N . PRO A 1 86 ? -0.275 9.677 -11.766 1.00 92.81 86 PRO A N 1
ATOM 660 C CA . PRO A 1 86 ? 0.708 10.742 -11.584 1.00 92.81 86 PRO A CA 1
ATOM 661 C C . PRO A 1 86 ? 1.649 10.819 -12.803 1.00 92.81 86 PRO A C 1
ATOM 663 O O . PRO A 1 86 ? 1.528 10.036 -13.751 1.00 92.81 86 PRO A O 1
ATOM 666 N N . ARG A 1 87 ? 2.602 11.760 -12.810 1.00 93.81 87 ARG A N 1
ATOM 667 C CA . ARG A 1 87 ? 3.571 11.849 -13.915 1.00 93.81 87 ARG A CA 1
ATOM 668 C C . ARG A 1 87 ? 4.513 10.641 -13.906 1.00 93.81 87 ARG A C 1
ATOM 670 O O . ARG A 1 87 ? 4.676 9.951 -12.904 1.00 93.81 87 ARG A O 1
ATOM 677 N N . SER A 1 88 ? 5.165 10.392 -15.041 1.00 92.25 88 SER A N 1
ATOM 678 C CA . SER A 1 88 ? 6.204 9.361 -15.129 1.00 92.25 88 SER A CA 1
ATOM 679 C C . SER A 1 88 ? 7.318 9.626 -14.111 1.00 92.25 88 SER A C 1
ATOM 681 O O . SER A 1 88 ? 7.800 10.752 -14.008 1.00 92.25 88 SER A O 1
ATOM 683 N N . GLY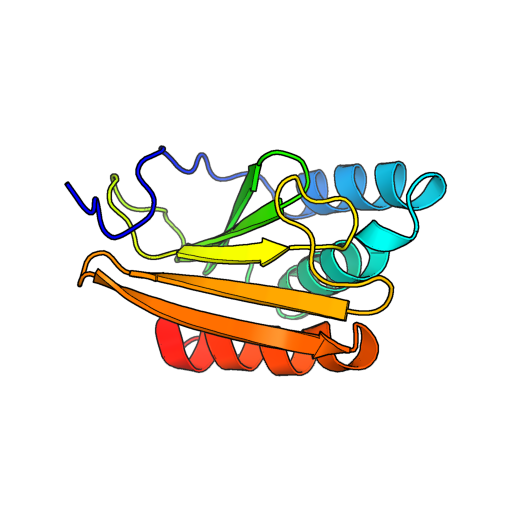 A 1 89 ? 7.742 8.587 -13.389 1.00 93.88 89 GLY A N 1
ATOM 684 C CA . GLY A 1 89 ? 8.739 8.701 -12.317 1.00 93.88 89 GLY A CA 1
ATOM 685 C C . GLY A 1 89 ? 8.183 9.199 -10.978 1.00 93.88 89 GLY A C 1
ATOM 686 O O . GLY A 1 89 ? 8.945 9.346 -10.024 1.00 93.88 89 GLY A O 1
ATOM 687 N N . GLU A 1 90 ? 6.871 9.413 -10.879 1.00 96.12 90 GLU A N 1
ATOM 688 C CA . GLU A 1 90 ? 6.190 9.764 -9.636 1.00 96.12 90 GLU A CA 1
ATOM 689 C C . GLU A 1 90 ? 5.262 8.639 -9.159 1.00 96.12 90 GLU A C 1
ATOM 691 O O . GLU A 1 90 ? 4.802 7.789 -9.924 1.00 96.12 90 GLU A O 1
ATOM 696 N N . VAL A 1 91 ? 4.964 8.670 -7.866 1.00 96.25 91 VAL A N 1
ATOM 697 C CA . VAL A 1 91 ? 3.919 7.887 -7.211 1.00 96.25 91 VAL A CA 1
ATOM 698 C C . VAL A 1 91 ? 2.977 8.853 -6.505 1.00 96.25 91 VAL A C 1
ATOM 700 O O . VAL A 1 91 ? 3.415 9.871 -5.959 1.00 96.25 91 VAL A O 1
ATOM 703 N N . ARG A 1 92 ? 1.681 8.541 -6.500 1.00 97.19 92 ARG A N 1
ATOM 704 C CA . ARG A 1 92 ? 0.687 9.295 -5.730 1.00 97.19 92 ARG A CA 1
ATOM 705 C C . ARG A 1 92 ? 0.051 8.400 -4.682 1.00 97.19 92 ARG A C 1
ATOM 707 O O . ARG A 1 92 ? -0.407 7.311 -5.010 1.00 97.19 92 ARG A O 1
ATOM 714 N N . ILE A 1 93 ? -0.008 8.888 -3.448 1.00 97.56 93 ILE A N 1
ATOM 715 C CA . ILE A 1 93 ? -0.728 8.257 -2.343 1.00 97.56 93 ILE A CA 1
ATOM 716 C C . ILE A 1 93 ? -1.910 9.152 -1.979 1.00 97.56 93 ILE A C 1
ATOM 718 O O . ILE A 1 93 ? -1.730 10.342 -1.721 1.00 97.56 93 ILE A O 1
ATOM 722 N N . GLU A 1 94 ? -3.115 8.591 -2.001 1.00 95.56 94 GLU A N 1
ATOM 723 C CA . GLU A 1 94 ? -4.361 9.269 -1.645 1.00 95.56 94 GLU A CA 1
ATOM 724 C C . GLU A 1 94 ? -4.993 8.606 -0.420 1.00 95.56 94 GLU A C 1
ATOM 726 O O . GLU A 1 94 ? -5.025 7.382 -0.323 1.00 95.56 94 GLU A O 1
ATOM 731 N N . GLN A 1 95 ? -5.556 9.405 0.482 1.00 94.94 95 GLN A N 1
ATOM 732 C CA . GLN A 1 95 ? -6.478 8.937 1.509 1.00 94.94 95 GLN A CA 1
ATOM 733 C C . GLN A 1 95 ? -7.907 9.225 1.062 1.00 94.94 95 GLN A C 1
ATOM 735 O O . GLN A 1 95 ? -8.265 10.382 0.816 1.00 94.94 95 GLN A O 1
ATOM 740 N N . PHE A 1 96 ? -8.741 8.188 1.036 1.00 93.25 96 PHE A N 1
ATOM 741 C CA . PHE A 1 96 ? -10.188 8.349 0.960 1.00 93.25 96 PHE A CA 1
ATOM 742 C C . PHE A 1 96 ? -10.764 8.066 2.342 1.00 93.25 96 PHE A C 1
ATOM 744 O O . PHE A 1 96 ? -10.852 6.910 2.746 1.00 93.25 96 PHE A O 1
ATOM 751 N N . ALA A 1 97 ? -11.132 9.125 3.066 1.00 92.62 97 ALA A N 1
ATOM 752 C CA . ALA A 1 97 ? -11.737 9.011 4.386 1.00 92.62 97 ALA A CA 1
ATOM 753 C C . ALA A 1 97 ? -13.267 9.106 4.318 1.00 92.62 97 ALA A C 1
ATOM 755 O O . ALA A 1 97 ? -13.830 9.928 3.589 1.00 92.62 97 ALA A O 1
ATOM 756 N N . THR A 1 98 ? -13.938 8.307 5.136 1.00 91.62 98 THR A N 1
ATOM 757 C CA . THR A 1 98 ? -15.386 8.322 5.397 1.00 91.62 98 THR A CA 1
ATOM 758 C C . THR A 1 98 ? -15.864 9.663 5.949 1.00 91.62 98 THR A C 1
ATOM 760 O O . THR A 1 98 ? -16.972 10.096 5.645 1.00 91.62 98 THR A O 1
ATOM 763 N N . SER A 1 99 ? -14.997 10.380 6.672 1.00 88.50 99 SER A N 1
ATOM 764 C CA . SER A 1 99 ? -15.235 11.755 7.135 1.00 88.50 99 SER A CA 1
ATOM 765 C C . SER A 1 99 ? -15.369 12.776 5.996 1.00 88.50 99 SER A C 1
ATOM 767 O O . SER A 1 99 ? -15.757 13.918 6.234 1.00 88.50 99 SER A O 1
ATOM 769 N N . GLY A 1 100 ? -15.023 12.388 4.765 1.00 84.38 100 GLY A N 1
ATOM 770 C CA . GLY A 1 100 ? -14.942 13.276 3.609 1.00 84.38 100 GLY A CA 1
ATOM 771 C C . GLY A 1 100 ? -13.615 14.030 3.509 1.00 84.38 100 GLY A C 1
ATOM 772 O O . GLY A 1 100 ? -13.431 14.791 2.558 1.00 84.38 100 GLY A O 1
ATOM 773 N N . LEU A 1 101 ? -12.677 13.817 4.444 1.00 85.81 101 LEU A N 1
ATOM 774 C CA . LEU A 1 101 ? -11.318 14.333 4.316 1.00 85.81 101 LEU A CA 1
ATOM 775 C C . LEU A 1 101 ? -10.626 13.656 3.128 1.00 85.81 101 LEU A C 1
ATOM 777 O O . LEU A 1 101 ? -10.551 12.428 3.051 1.00 85.81 101 LEU A O 1
ATOM 781 N N . LYS A 1 102 ? -10.091 14.477 2.223 1.00 83.69 102 LYS A N 1
ATOM 782 C CA . LYS A 1 102 ? -9.220 14.024 1.145 1.00 83.69 102 LYS A CA 1
ATOM 783 C C . LYS A 1 102 ? -7.818 14.559 1.385 1.00 83.69 102 LYS A C 1
ATOM 785 O O . LYS A 1 102 ? -7.621 15.770 1.452 1.00 83.69 102 LYS A O 1
ATOM 790 N N . GLU A 1 103 ? -6.859 13.653 1.471 1.00 92.12 103 GLU A N 1
ATOM 791 C CA . GLU A 1 103 ? -5.441 13.987 1.420 1.00 92.12 103 GLU A CA 1
ATOM 792 C C . GLU A 1 103 ? -4.823 13.276 0.223 1.00 92.12 103 GLU A C 1
ATOM 794 O O . GLU A 1 103 ? -5.113 12.110 -0.029 1.00 92.12 103 GLU A O 1
ATOM 799 N N . GLU A 1 104 ? -3.980 13.973 -0.527 1.00 94.38 104 GLU A N 1
ATOM 800 C CA . GLU A 1 104 ? -3.203 13.371 -1.600 1.00 94.38 104 GLU A CA 1
ATOM 801 C C . GLU A 1 104 ? -1.803 13.961 -1.628 1.00 94.38 104 GLU A C 1
ATOM 803 O O . GLU A 1 104 ? -1.610 15.167 -1.455 1.00 94.38 104 GLU A O 1
ATOM 808 N N . LEU A 1 105 ? -0.815 13.106 -1.868 1.00 96.38 105 LEU A N 1
ATOM 809 C CA . LEU A 1 105 ? 0.561 13.526 -2.057 1.00 96.38 105 LEU A CA 1
ATOM 810 C C . LEU A 1 105 ? 1.184 12.773 -3.215 1.00 96.38 105 LEU A C 1
ATOM 812 O O . LEU A 1 105 ? 1.108 11.552 -3.302 1.00 96.38 105 LEU A O 1
ATOM 816 N N . THR A 1 106 ? 1.830 13.538 -4.089 1.00 97.19 106 THR A N 1
ATOM 817 C CA . THR A 1 106 ? 2.601 13.023 -5.219 1.00 97.19 106 THR A CA 1
ATOM 818 C C . THR A 1 106 ? 4.075 13.311 -4.976 1.00 97.19 106 THR A C 1
ATOM 820 O O . THR A 1 106 ? 4.432 14.438 -4.613 1.00 97.19 106 THR A O 1
ATOM 823 N N . ARG A 1 107 ? 4.921 12.293 -5.110 1.00 96.88 107 ARG A N 1
ATOM 824 C CA . ARG A 1 107 ? 6.373 12.365 -4.887 1.00 96.88 107 ARG A CA 1
ATOM 825 C C . ARG A 1 107 ? 7.115 11.494 -5.889 1.00 96.88 107 ARG A C 1
ATOM 827 O O . ARG A 1 107 ? 6.493 10.732 -6.625 1.00 96.88 107 ARG A O 1
ATOM 834 N N . SER A 1 108 ? 8.440 11.604 -5.897 1.00 97.00 108 SER A N 1
ATOM 835 C CA . SER A 1 108 ? 9.292 10.699 -6.665 1.00 97.00 108 SER A CA 1
ATOM 836 C C . SER A 1 108 ? 9.059 9.250 -6.235 1.00 97.00 108 SER A C 1
ATOM 838 O O . SER A 1 108 ? 8.862 8.972 -5.050 1.00 97.00 108 SER A O 1
ATOM 840 N N . THR A 1 109 ? 9.139 8.307 -7.173 1.00 96.19 109 THR A N 1
ATOM 841 C CA . THR A 1 109 ? 9.097 6.871 -6.852 1.00 96.19 109 THR A CA 1
ATOM 842 C C . THR A 1 109 ? 10.193 6.449 -5.875 1.00 96.19 109 THR A C 1
ATOM 844 O O . THR A 1 109 ? 9.985 5.519 -5.102 1.00 96.19 109 THR A O 1
ATOM 847 N N . ALA A 1 110 ? 11.322 7.165 -5.831 1.00 95.75 110 ALA A N 1
ATOM 848 C CA . ALA A 1 110 ? 12.388 6.929 -4.854 1.00 95.75 110 ALA A CA 1
ATOM 849 C C . ALA A 1 110 ? 11.944 7.168 -3.396 1.00 95.75 110 ALA A C 1
ATOM 851 O O . ALA A 1 110 ? 12.542 6.634 -2.468 1.00 95.75 110 ALA A O 1
ATOM 852 N N . GLU A 1 111 ? 10.885 7.953 -3.186 1.00 97.06 111 GLU A N 1
ATOM 853 C CA . GLU A 1 111 ? 10.341 8.289 -1.867 1.00 97.06 111 GLU A CA 1
ATOM 854 C C . GLU A 1 111 ? 9.121 7.429 -1.499 1.00 97.06 111 GLU A C 1
ATOM 856 O O . GLU A 1 111 ? 8.476 7.681 -0.479 1.00 97.06 111 GLU A O 1
ATOM 861 N N . VAL A 1 112 ? 8.779 6.418 -2.309 1.00 96.88 112 VAL A N 1
ATOM 862 C CA . VAL A 1 112 ? 7.527 5.663 -2.152 1.00 96.88 112 VAL A CA 1
ATOM 863 C C . VAL A 1 112 ? 7.395 5.017 -0.774 1.00 96.88 112 VAL A C 1
ATOM 865 O O . VAL A 1 112 ? 6.351 5.147 -0.143 1.00 96.88 112 VAL A O 1
ATOM 868 N N . LEU A 1 113 ? 8.453 4.373 -0.277 1.00 97.81 113 LEU A N 1
ATOM 869 C CA . LEU A 1 113 ? 8.434 3.668 1.004 1.00 97.81 113 LEU A CA 1
ATOM 870 C C . LEU A 1 113 ? 8.277 4.607 2.208 1.00 97.81 113 LEU A C 1
ATOM 872 O O . LEU A 1 113 ? 7.349 4.388 2.990 1.00 97.81 113 LEU A O 1
ATOM 876 N N . PRO A 1 114 ? 9.114 5.651 2.391 1.00 96.75 114 PRO A N 1
ATOM 877 C CA . PRO A 1 114 ? 8.927 6.565 3.513 1.00 96.75 114 PRO A CA 1
ATOM 878 C C . PRO A 1 114 ? 7.583 7.294 3.440 1.00 96.75 114 PRO A C 1
ATOM 880 O O . PRO A 1 114 ? 6.956 7.493 4.477 1.00 96.75 114 PRO A O 1
ATOM 883 N N . LEU A 1 115 ? 7.097 7.646 2.242 1.00 96.69 115 LEU A N 1
ATOM 884 C CA . LEU A 1 115 ? 5.780 8.264 2.093 1.00 96.69 115 LEU A CA 1
ATOM 885 C C . LEU A 1 115 ? 4.655 7.295 2.481 1.00 96.69 115 LEU A C 1
ATOM 887 O O . LEU A 1 115 ? 3.771 7.668 3.249 1.00 96.69 115 LEU A O 1
ATOM 891 N N . PHE A 1 116 ? 4.705 6.056 1.991 1.00 97.88 11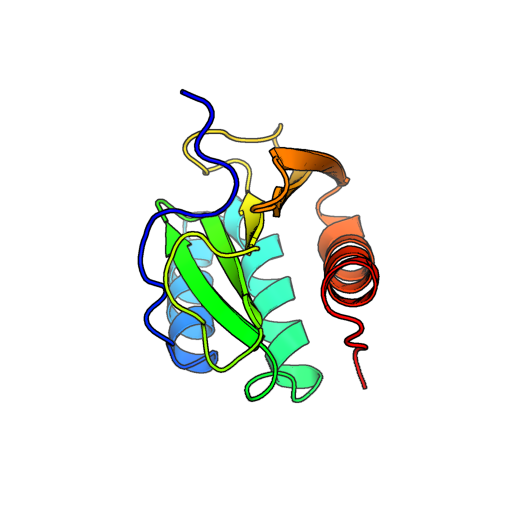6 PHE A N 1
ATOM 892 C CA . PHE A 1 116 ? 3.731 5.015 2.304 1.00 97.88 116 PHE A CA 1
ATOM 893 C C . PHE A 1 116 ? 3.636 4.768 3.811 1.00 97.88 116 PHE A C 1
ATOM 895 O O . PHE A 1 116 ? 2.556 4.892 4.388 1.00 97.88 116 PHE A O 1
ATOM 902 N N . TRP A 1 117 ? 4.766 4.501 4.469 1.00 98.06 117 TRP A N 1
ATOM 903 C CA . TRP A 1 117 ? 4.774 4.239 5.908 1.00 98.06 117 TRP A CA 1
ATOM 904 C C . TRP A 1 117 ? 4.345 5.447 6.734 1.00 98.06 117 TRP A C 1
ATOM 906 O O . TRP A 1 117 ? 3.728 5.272 7.784 1.00 98.06 117 TRP A O 1
ATOM 916 N N . ARG A 1 118 ? 4.596 6.669 6.250 1.00 96.62 118 ARG A N 1
ATOM 917 C CA . ARG A 1 118 ? 4.072 7.874 6.893 1.00 96.62 118 ARG A CA 1
ATOM 918 C C . ARG A 1 118 ? 2.544 7.898 6.878 1.00 96.62 118 ARG A C 1
ATOM 920 O O . ARG A 1 118 ? 1.953 8.116 7.928 1.00 96.62 118 ARG A O 1
ATOM 927 N N . PHE A 1 119 ? 1.910 7.610 5.739 1.00 97.12 119 PHE A N 1
ATOM 928 C CA . PHE A 1 119 ? 0.448 7.508 5.664 1.00 97.12 119 PHE A CA 1
ATOM 929 C C . PHE A 1 119 ? -0.087 6.389 6.563 1.00 97.12 119 PHE A C 1
ATOM 931 O O . PHE A 1 119 ? -1.040 6.606 7.304 1.00 97.12 119 PHE A O 1
ATOM 938 N N . ILE A 1 120 ? 0.533 5.209 6.553 1.00 97.94 120 ILE A N 1
ATOM 939 C CA . ILE A 1 120 ? 0.110 4.091 7.408 1.00 97.94 120 ILE A CA 1
ATOM 940 C C . ILE A 1 120 ? 0.167 4.471 8.895 1.00 97.94 120 ILE A C 1
ATOM 942 O O . ILE A 1 120 ? -0.789 4.227 9.633 1.00 97.94 120 ILE A O 1
ATOM 946 N N . LEU A 1 121 ? 1.234 5.146 9.325 1.00 97.31 121 LEU A N 1
ATOM 947 C CA . LEU A 1 121 ? 1.356 5.650 10.689 1.00 97.31 121 LEU A CA 1
ATOM 948 C C . LEU A 1 121 ? 0.317 6.730 11.001 1.00 97.31 121 LEU A C 1
ATOM 950 O O . LEU A 1 121 ? -0.374 6.645 12.012 1.00 97.31 121 LEU A O 1
ATOM 954 N N . GLU A 1 122 ? 0.201 7.749 10.154 1.00 95.62 122 GLU A N 1
ATOM 955 C CA . GLU A 1 122 ? -0.685 8.892 10.392 1.00 95.62 122 GLU A CA 1
ATOM 956 C C . GLU A 1 122 ? -2.163 8.493 10.393 1.00 95.62 122 GLU A C 1
ATOM 958 O O . GLU A 1 122 ? -2.950 9.081 11.134 1.00 95.62 122 GLU A O 1
ATOM 963 N N . LYS A 1 123 ? -2.555 7.521 9.559 1.00 94.44 123 LYS A N 1
ATOM 964 C CA . LYS A 1 123 ? -3.967 7.161 9.358 1.00 94.44 123 LYS A CA 1
ATOM 965 C C . LYS A 1 123 ? -4.400 5.950 10.169 1.00 94.44 123 LYS A C 1
ATOM 967 O O . LYS A 1 123 ? -5.535 5.926 10.633 1.00 94.44 123 LYS A O 1
ATOM 972 N N . TYR A 1 124 ? -3.513 4.977 10.362 1.00 95.88 124 TYR A N 1
ATOM 973 C CA . TYR A 1 124 ? -3.835 3.727 11.056 1.00 95.88 124 TYR A CA 1
ATOM 974 C C . TYR A 1 124 ? -3.061 3.534 12.365 1.00 95.88 124 TYR A C 1
ATOM 976 O O . TYR A 1 124 ? -3.342 2.594 13.100 1.00 95.88 124 TYR A O 1
ATOM 984 N N . GLY A 1 125 ? -2.102 4.408 12.693 1.00 97.12 125 GLY A N 1
ATOM 985 C CA . GLY A 1 125 ? -1.296 4.288 13.914 1.00 97.12 125 GLY A CA 1
ATOM 986 C C . GLY A 1 125 ? -0.274 3.148 13.876 1.00 97.12 125 GLY A C 1
ATOM 987 O O . GLY A 1 125 ? 0.323 2.827 14.902 1.00 97.12 125 GLY A O 1
ATOM 988 N N . LEU A 1 126 ? -0.066 2.538 12.707 1.00 97.00 126 LEU A N 1
ATOM 989 C CA . LEU A 1 126 ? 0.774 1.358 12.527 1.00 97.00 126 LEU A CA 1
ATOM 990 C C . LEU A 1 126 ? 2.192 1.752 12.102 1.00 97.00 126 LEU A C 1
ATOM 992 O O . LEU A 1 126 ? 2.376 2.670 11.303 1.00 97.00 126 LEU A O 1
ATOM 996 N N . LYS A 1 127 ? 3.207 1.057 12.624 1.00 93.19 127 LYS A N 1
ATOM 997 C CA . LYS A 1 127 ? 4.620 1.319 12.314 1.00 93.19 127 LYS A CA 1
ATOM 998 C C . LYS A 1 127 ? 5.290 0.074 11.731 1.00 93.19 127 LYS A C 1
ATOM 1000 O O . LYS A 1 127 ? 4.975 -1.016 12.200 1.00 93.19 127 LYS A O 1
ATOM 1005 N N . PRO A 1 128 ? 6.207 0.237 10.760 1.00 90.12 128 PRO A N 1
ATOM 1006 C CA . PRO A 1 128 ? 7.110 -0.841 10.364 1.00 90.12 128 PRO A CA 1
ATOM 1007 C C . PRO A 1 128 ? 7.987 -1.261 11.557 1.00 90.12 128 PRO A C 1
ATOM 1009 O O . PRO A 1 128 ? 8.245 -0.434 12.441 1.00 90.12 128 PRO A O 1
ATOM 1012 N N . THR A 1 129 ? 8.405 -2.528 11.587 1.00 79.81 129 THR A N 1
ATOM 1013 C CA . THR A 1 129 ? 9.093 -3.161 12.727 1.00 79.81 129 THR A CA 1
ATOM 1014 C C . THR A 1 129 ? 10.597 -3.239 12.504 1.00 79.81 129 THR A C 1
ATOM 1016 O O . THR A 1 129 ? 11.007 -3.556 11.367 1.00 79.81 129 THR A O 1
#

Sequence (129 aa):
MNLGGWQYPIVKREWTDLLDEYRSAAENLPALAPLVSIIESVIQNQMQDQLAATTSMWDLVITTAPPGEPPLDVIVVRSSVSMNPPRSGEVRIEQFATSGLKEELTRSTAEVLPLFWRFILEKYGLKPT

pLDDT: mean 93.34, std 7.58, range [44.06, 98.56]